Protein AF-A0A355ARJ0-F1 (afdb_monomer_lite)

pLDDT: mean 97.67, std 2.76, range [75.0, 98.75]

Foldseek 3Di:
DPPVPDQDAPPPCQQVVCVVVVHQGAGLRFRCRSVCPVPVDDRLDDAADPDQDAEEQEDPPSVSVVVQVRNVNNPYHYDYHYPD

Secondary structure (DSSP, 8-state):
---TT--------HHHHHHHTTS----SS-TTTTTHHHH--BTTB-PPPSS--EEEEE--SHHHHHHHHHHHHHT-EEEEE---

Structure (mmCIF, N/CA/C/O backbone):
data_AF-A0A355ARJ0-F1
#
_entry.id   AF-A0A355ARJ0-F1
#
loop_
_atom_site.group_PDB
_atom_site.id
_atom_site.type_symbol
_atom_site.label_atom_id
_atom_site.label_alt_id
_atom_site.label_comp_id
_atom_site.label_asym_id
_atom_site.label_entity_id
_atom_site.label_seq_id
_atom_site.pdbx_PDB_ins_code
_atom_site.Cartn_x
_atom_site.Cartn_y
_atom_site.Cartn_z
_atom_site.occupancy
_atom_site.B_iso_or_equiv
_atom_site.auth_seq_id
_atom_site.auth_comp_id
_atom_site.auth_asym_id
_atom_site.auth_atom_id
_atom_site.pdbx_PDB_model_num
ATOM 1 N N . GLY A 1 1 ? 18.696 2.598 16.483 1.00 90.44 1 GLY A N 1
ATOM 2 C CA . GLY A 1 1 ? 18.283 2.684 15.067 1.00 90.44 1 GLY A CA 1
ATOM 3 C C . GLY A 1 1 ? 16.994 1.911 14.897 1.00 90.44 1 GLY A C 1
ATOM 4 O O . GLY A 1 1 ? 16.740 1.054 15.728 1.00 90.44 1 GLY A O 1
ATOM 5 N N . ARG A 1 2 ? 16.188 2.222 13.881 1.00 94.38 2 ARG A N 1
ATOM 6 C CA . ARG A 1 2 ? 14.917 1.531 13.590 1.00 94.38 2 ARG A CA 1
ATOM 7 C C . ARG A 1 2 ? 15.125 0.574 12.417 1.00 94.38 2 ARG A C 1
ATOM 9 O O . ARG A 1 2 ? 14.721 0.861 11.297 1.00 94.38 2 ARG A O 1
ATOM 16 N N . LEU A 1 3 ? 15.946 -0.450 12.641 1.00 97.75 3 LEU A N 1
ATOM 17 C CA . LEU A 1 3 ? 16.398 -1.355 11.573 1.00 97.75 3 LEU A CA 1
ATOM 18 C C . LEU A 1 3 ? 15.283 -2.307 11.124 1.00 97.75 3 LEU A C 1
ATOM 20 O O . LEU A 1 3 ? 15.214 -2.669 9.959 1.00 97.75 3 LEU A O 1
ATOM 24 N N . ASP A 1 4 ? 14.394 -2.655 12.043 1.00 97.06 4 ASP A N 1
ATOM 25 C CA . ASP A 1 4 ? 13.183 -3.448 11.845 1.00 97.06 4 ASP A CA 1
ATOM 26 C C . ASP A 1 4 ? 12.110 -2.739 11.000 1.00 97.06 4 ASP A C 1
ATOM 28 O O . ASP A 1 4 ? 11.227 -3.393 10.453 1.00 97.06 4 ASP A O 1
ATOM 32 N N . GLU A 1 5 ? 12.203 -1.415 10.837 1.00 96.69 5 GLU A N 1
ATOM 33 C CA . GLU A 1 5 ? 11.310 -0.631 9.969 1.00 96.69 5 GLU A CA 1
ATOM 34 C C . GLU A 1 5 ? 11.788 -0.578 8.505 1.00 96.69 5 GLU A C 1
ATOM 36 O O . GLU A 1 5 ? 11.099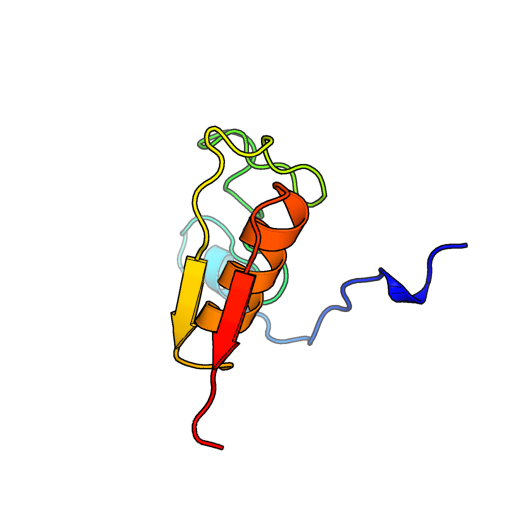 -0.026 7.642 1.00 96.69 5 GLU A O 1
ATOM 41 N N . ILE A 1 6 ? 12.973 -1.118 8.196 1.00 98.19 6 ILE A N 1
ATOM 42 C CA . ILE A 1 6 ? 13.539 -1.051 6.846 1.00 98.19 6 ILE A CA 1
ATOM 43 C C . ILE A 1 6 ? 12.710 -1.906 5.887 1.00 98.19 6 ILE A C 1
ATOM 45 O O . ILE A 1 6 ? 12.573 -3.117 6.042 1.00 98.19 6 ILE A O 1
ATOM 49 N N . ARG A 1 7 ? 12.212 -1.270 4.822 1.00 98.19 7 ARG A N 1
ATOM 50 C CA . ARG A 1 7 ? 11.535 -1.960 3.723 1.00 98.19 7 ARG A CA 1
ATOM 51 C C . ARG A 1 7 ? 12.542 -2.411 2.670 1.00 98.19 7 ARG A C 1
ATOM 53 O O . ARG A 1 7 ? 12.885 -1.660 1.757 1.00 98.19 7 ARG A O 1
ATOM 60 N N . GLU A 1 8 ? 13.015 -3.642 2.808 1.00 98.62 8 GLU A N 1
ATOM 61 C CA . GLU A 1 8 ? 14.040 -4.211 1.934 1.00 98.62 8 GLU A CA 1
ATOM 62 C C . GLU A 1 8 ? 13.546 -4.437 0.496 1.00 98.62 8 GLU A C 1
ATOM 64 O O . GLU A 1 8 ? 12.415 -4.868 0.238 1.00 98.62 8 GLU A O 1
ATOM 69 N N . CYS A 1 9 ? 14.425 -4.154 -0.467 1.00 98.56 9 CYS A N 1
ATOM 70 C CA . CYS A 1 9 ? 14.184 -4.447 -1.873 1.00 98.56 9 CYS A CA 1
ATOM 71 C C . CYS A 1 9 ? 14.232 -5.958 -2.116 1.00 98.56 9 CYS A C 1
ATOM 73 O O . CYS A 1 9 ? 15.183 -6.625 -1.725 1.00 98.56 9 CYS A O 1
ATOM 75 N N . ILE A 1 10 ? 13.248 -6.474 -2.849 1.00 98.69 10 ILE A N 1
ATOM 76 C CA . ILE A 1 10 ? 13.157 -7.905 -3.178 1.00 98.69 10 ILE A CA 1
ATOM 77 C C . ILE A 1 10 ? 13.802 -8.273 -4.525 1.00 98.69 10 ILE A C 1
ATOM 79 O O . ILE A 1 10 ? 13.654 -9.397 -4.987 1.00 98.69 10 ILE A O 1
ATOM 83 N N . GLY A 1 11 ? 14.443 -7.325 -5.219 1.00 98.50 11 GLY A N 1
ATOM 84 C CA . GLY A 1 11 ? 15.123 -7.596 -6.496 1.00 98.50 11 GLY A CA 1
ATOM 85 C C . GLY A 1 11 ? 14.202 -7.970 -7.668 1.00 98.50 11 GLY A C 1
ATOM 86 O O . GLY A 1 11 ? 14.633 -8.634 -8.602 1.00 98.50 11 GLY A O 1
ATOM 87 N N . CYS A 1 12 ? 12.931 -7.557 -7.645 1.00 98.25 12 CYS A N 1
ATOM 88 C CA . CYS A 1 12 ? 11.936 -7.977 -8.645 1.00 98.25 12 CYS A CA 1
ATOM 89 C C . CYS A 1 12 ? 12.022 -7.269 -10.011 1.00 98.25 12 CYS A C 1
ATOM 91 O O . CYS A 1 12 ? 11.302 -7.644 -10.931 1.00 98.25 12 CYS A O 1
ATOM 93 N N . ASN A 1 13 ? 12.828 -6.211 -10.143 1.00 98.25 13 ASN A N 1
ATOM 94 C CA . ASN A 1 13 ? 12.959 -5.395 -11.360 1.00 98.25 13 ASN A CA 1
ATOM 95 C C . ASN A 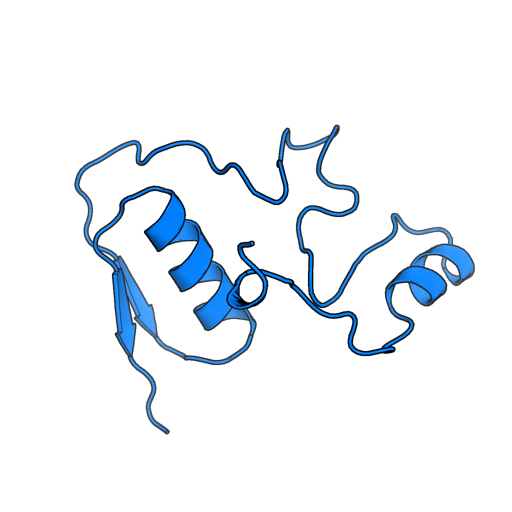1 13 ? 11.659 -4.781 -11.923 1.00 98.25 13 ASN A C 1
ATOM 97 O O . ASN A 1 13 ? 11.663 -4.264 -13.041 1.00 98.25 13 ASN A O 1
ATOM 101 N N . ILE A 1 14 ? 10.558 -4.726 -11.162 1.00 98.31 14 ILE A N 1
ATOM 102 C CA . ILE A 1 14 ? 9.318 -4.094 -11.649 1.00 98.31 14 ILE A CA 1
ATOM 103 C C . ILE A 1 14 ? 9.493 -2.589 -11.917 1.00 98.31 14 ILE A C 1
ATOM 105 O O . ILE A 1 14 ? 8.875 -2.031 -12.822 1.00 98.31 14 ILE A O 1
ATOM 109 N N . CYS A 1 15 ? 10.390 -1.936 -11.174 1.00 97.81 15 CYS A N 1
ATOM 110 C CA . CYS A 1 15 ? 10.775 -0.546 -11.405 1.00 97.81 15 CYS A CA 1
ATOM 111 C C . CYS A 1 15 ? 11.451 -0.362 -12.768 1.00 97.81 15 CYS A C 1
ATOM 113 O O . CYS A 1 15 ? 11.130 0.575 -13.497 1.00 97.81 15 CYS A O 1
ATOM 115 N N . VAL A 1 16 ? 12.324 -1.301 -13.136 1.00 98.38 16 VAL A N 1
ATOM 116 C CA . VAL A 1 16 ? 13.024 -1.333 -14.423 1.00 98.38 16 VAL A CA 1
ATOM 117 C C . VAL A 1 16 ? 12.043 -1.614 -15.562 1.00 98.38 16 VAL A C 1
ATOM 119 O O . VAL A 1 16 ? 12.121 -0.974 -16.608 1.00 98.38 16 VAL A O 1
ATOM 122 N N . SER A 1 17 ? 11.053 -2.489 -15.347 1.00 97.88 17 SER A N 1
ATOM 123 C CA . SER A 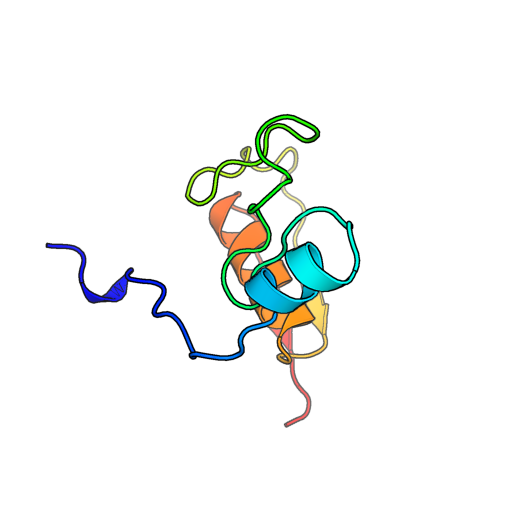1 17 ? 9.987 -2.720 -16.330 1.00 97.88 17 SER A CA 1
ATOM 124 C C . SER A 1 17 ? 9.286 -1.422 -1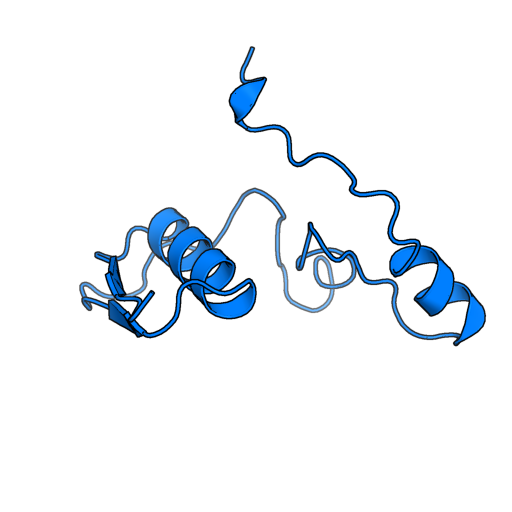6.732 1.00 97.88 17 SER A C 1
ATOM 126 O O . SER A 1 17 ? 9.037 -1.233 -17.917 1.00 97.88 17 SER A O 1
ATOM 128 N N . GLY A 1 18 ? 9.018 -0.516 -15.784 1.00 96.81 18 GLY A N 1
ATOM 129 C CA . GLY A 1 18 ? 8.390 0.775 -16.082 1.00 96.81 18 GLY A CA 1
ATOM 130 C C . GLY A 1 18 ? 9.204 1.629 -17.059 1.00 96.81 18 GLY A C 1
ATOM 131 O O . GLY A 1 18 ? 8.635 2.233 -17.968 1.00 96.81 18 GLY A O 1
ATOM 132 N N . GLN A 1 19 ? 10.535 1.609 -16.933 1.00 95.94 19 GLN A N 1
ATOM 133 C CA . GLN A 1 19 ? 11.437 2.272 -17.877 1.00 95.94 19 GLN A CA 1
ATOM 134 C C . GLN A 1 19 ? 11.337 1.655 -19.278 1.00 95.94 19 GLN A C 1
ATOM 136 O O . GLN A 1 19 ? 11.252 2.387 -20.260 1.00 95.94 19 GLN A O 1
ATOM 141 N N . HIS A 1 20 ? 11.315 0.324 -19.382 1.00 97.69 20 HIS A N 1
ATOM 142 C CA . HIS A 1 20 ? 11.232 -0.366 -20.675 1.00 97.69 20 HIS A CA 1
ATOM 143 C C . HIS A 1 20 ? 9.886 -0.185 -21.380 1.00 97.69 20 HIS A C 1
ATOM 145 O O . HIS A 1 20 ? 9.832 -0.222 -22.607 1.00 97.69 20 HIS A O 1
ATOM 151 N N . THR A 1 21 ? 8.808 0.021 -20.625 1.00 97.94 21 THR A N 1
ATOM 152 C CA . THR A 1 21 ? 7.460 0.230 -21.168 1.00 97.94 21 THR A CA 1
ATOM 153 C C . THR A 1 21 ? 7.077 1.703 -21.299 1.00 97.94 21 THR A C 1
ATOM 155 O O . THR A 1 21 ? 5.940 1.990 -21.664 1.00 97.94 21 THR A O 1
ATOM 158 N N . PHE A 1 22 ? 7.986 2.639 -21.000 1.00 97.00 22 PHE A N 1
ATOM 159 C CA . PHE A 1 22 ? 7.718 4.086 -20.967 1.00 97.00 22 PHE A CA 1
ATOM 160 C C . PHE A 1 22 ? 6.498 4.460 -20.108 1.00 97.00 22 PHE A C 1
ATOM 162 O O . PHE A 1 22 ? 5.747 5.388 -20.412 1.00 97.00 22 PHE A O 1
ATOM 169 N N . THR A 1 23 ? 6.297 3.735 -19.008 1.00 96.44 23 THR A N 1
ATOM 170 C CA . THR A 1 23 ? 5.238 4.005 -18.030 1.00 96.44 23 THR A CA 1
ATOM 171 C C . THR A 1 23 ? 5.843 4.513 -16.726 1.00 96.44 23 THR A C 1
ATOM 173 O O . THR A 1 23 ? 6.970 4.133 -16.404 1.00 96.44 23 THR A O 1
ATOM 176 N N . PRO A 1 24 ? 5.109 5.308 -15.923 1.00 96.00 24 PRO A N 1
ATOM 177 C CA . PRO A 1 24 ? 5.587 5.727 -14.610 1.00 96.00 24 PRO A CA 1
ATOM 178 C C . PRO A 1 24 ? 6.107 4.547 -13.782 1.00 96.00 24 PRO A C 1
ATOM 180 O O . PRO A 1 24 ? 5.460 3.497 -13.709 1.00 96.00 24 PRO A O 1
ATOM 183 N N . MET A 1 25 ? 7.286 4.732 -13.184 1.00 96.62 25 MET A N 1
ATOM 184 C CA . MET A 1 25 ? 7.954 3.722 -12.366 1.00 96.62 25 MET A CA 1
ATOM 185 C C . MET A 1 25 ? 7.048 3.271 -11.217 1.00 96.62 25 MET A C 1
ATOM 187 O O . MET A 1 25 ? 6.329 4.074 -10.629 1.00 96.62 25 MET A O 1
ATOM 191 N N . ARG A 1 26 ? 7.117 1.982 -10.881 1.00 98.00 26 ARG A N 1
ATOM 192 C CA . ARG A 1 26 ? 6.444 1.395 -9.718 1.00 98.00 26 ARG A CA 1
ATOM 193 C C . ARG A 1 26 ? 7.433 0.579 -8.902 1.00 98.00 26 ARG A C 1
ATOM 195 O O . ARG A 1 26 ? 8.442 0.117 -9.427 1.00 98.00 26 ARG A O 1
ATOM 202 N N . CYS A 1 27 ? 7.121 0.356 -7.633 1.00 98.62 27 CYS A N 1
ATOM 203 C CA . CYS A 1 27 ? 7.862 -0.553 -6.771 1.00 98.62 27 CYS A CA 1
ATOM 204 C C . CYS A 1 27 ? 6.888 -1.541 -6.128 1.00 98.62 27 CYS A C 1
ATOM 206 O O . CYS A 1 27 ? 5.832 -1.138 -5.651 1.00 98.62 27 CYS A O 1
ATOM 208 N N . THR A 1 28 ? 7.248 -2.828 -6.093 1.00 98.62 28 THR A N 1
ATOM 209 C CA . THR A 1 28 ? 6.431 -3.860 -5.430 1.00 98.62 28 THR A CA 1
ATOM 210 C C . THR A 1 28 ? 6.291 -3.590 -3.937 1.00 98.62 28 THR A C 1
ATOM 212 O O . THR A 1 28 ? 5.240 -3.834 -3.362 1.00 98.62 28 THR A O 1
ATOM 215 N N . GLN A 1 29 ? 7.353 -3.069 -3.320 1.00 98.62 29 GLN A N 1
ATOM 216 C CA . GLN A 1 29 ? 7.399 -2.807 -1.887 1.00 98.62 29 GLN A CA 1
ATOM 217 C C . GLN A 1 29 ? 6.851 -1.427 -1.528 1.00 98.62 29 GLN A C 1
ATOM 219 O O . GLN A 1 29 ? 6.156 -1.285 -0.529 1.00 98.62 29 GLN A O 1
ATOM 224 N N . ASN A 1 30 ? 7.176 -0.391 -2.306 1.00 98.50 30 ASN A N 1
ATOM 225 C CA . ASN A 1 30 ? 6.774 0.980 -2.008 1.00 98.50 30 ASN A CA 1
ATOM 226 C C . ASN A 1 30 ? 5.699 1.477 -2.995 1.00 98.50 30 ASN A C 1
ATOM 228 O O . ASN A 1 30 ? 6.049 1.915 -4.095 1.00 98.50 30 ASN A O 1
ATOM 232 N N . PRO A 1 31 ? 4.411 1.474 -2.604 1.00 98.31 31 PRO A N 1
ATOM 233 C CA . PRO A 1 31 ? 3.330 1.931 -3.469 1.00 98.31 31 PRO A CA 1
ATOM 234 C C . PRO A 1 31 ? 3.286 3.456 -3.641 1.00 98.31 31 PRO A C 1
ATOM 236 O O . PRO A 1 31 ? 2.520 3.931 -4.473 1.00 98.31 31 PRO A O 1
ATOM 239 N N . SER A 1 32 ? 4.070 4.233 -2.879 1.00 98.31 32 SER A N 1
ATOM 240 C CA . SER A 1 32 ? 4.140 5.688 -3.057 1.00 98.31 32 SER A CA 1
ATOM 241 C C . SER A 1 32 ? 5.078 6.114 -4.187 1.00 98.31 32 SER A C 1
ATOM 243 O O . SER A 1 32 ? 5.031 7.279 -4.570 1.00 98.31 32 SER A O 1
ATOM 245 N N . VAL A 1 33 ? 5.921 5.212 -4.711 1.00 98.12 33 VAL A N 1
ATOM 246 C CA . VAL A 1 33 ? 6.854 5.525 -5.808 1.00 98.12 33 VAL A CA 1
ATOM 247 C C . VAL A 1 33 ? 6.072 5.972 -7.039 1.00 98.12 33 VAL A C 1
ATOM 249 O O . VAL A 1 33 ? 5.265 5.210 -7.568 1.00 98.12 33 VAL A O 1
ATOM 252 N N . GLY A 1 34 ? 6.323 7.198 -7.500 1.00 97.88 34 GLY A N 1
ATOM 253 C CA . GLY A 1 34 ? 5.625 7.814 -8.633 1.00 97.88 34 GLY A CA 1
ATOM 254 C C . GLY A 1 34 ? 4.277 8.454 -8.271 1.00 97.88 34 GLY A C 1
ATOM 255 O O . GLY A 1 34 ? 3.604 9.024 -9.136 1.00 97.88 34 GLY A O 1
ATOM 256 N N . GLU A 1 35 ? 3.867 8.387 -7.004 1.00 98.50 35 GLU A N 1
ATOM 257 C CA . GLU A 1 35 ? 2.620 8.953 -6.482 1.00 98.50 35 GLU A CA 1
ATOM 258 C C . GLU A 1 35 ? 2.848 10.215 -5.637 1.00 98.50 35 GLU A C 1
ATOM 260 O O . GLU A 1 35 ? 1.888 10.906 -5.289 1.00 98.50 35 GLU A O 1
ATOM 265 N N . GLU A 1 36 ? 4.102 10.549 -5.333 1.00 98.50 36 GLU A N 1
ATOM 266 C CA . GLU A 1 36 ? 4.477 11.602 -4.388 1.00 98.50 36 GLU A CA 1
ATOM 267 C C . GLU A 1 36 ? 3.956 12.963 -4.840 1.00 98.50 36 GLU A C 1
ATOM 269 O O . GLU A 1 36 ? 3.290 13.663 -4.083 1.00 98.50 36 GLU A O 1
ATOM 274 N N . TRP A 1 37 ? 4.195 13.319 -6.103 1.00 98.00 37 TRP A N 1
ATOM 275 C CA . TRP A 1 37 ? 3.738 14.594 -6.653 1.00 98.00 37 TRP A CA 1
ATOM 276 C C . TRP A 1 37 ? 2.254 14.562 -7.028 1.00 98.00 37 TRP A C 1
ATOM 278 O O . TRP A 1 37 ? 1.486 15.435 -6.632 1.00 98.00 37 TRP A O 1
ATOM 288 N N . ARG A 1 38 ? 1.825 13.535 -7.772 1.00 97.88 38 ARG A N 1
ATOM 289 C CA . ARG A 1 38 ? 0.477 13.501 -8.364 1.00 97.88 38 ARG A CA 1
ATOM 290 C C . ARG A 1 38 ? -0.641 13.162 -7.37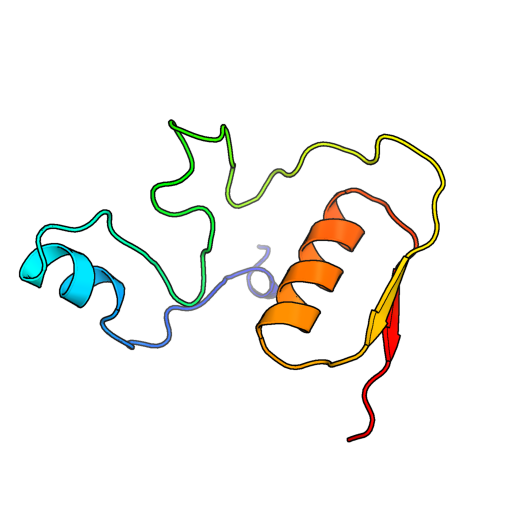0 1.00 97.88 38 ARG A C 1
ATOM 292 O O . ARG A 1 38 ? -1.798 13.446 -7.665 1.00 97.88 38 ARG A O 1
ATOM 299 N N . ARG A 1 39 ? -0.325 12.541 -6.225 1.00 97.94 39 ARG A N 1
ATOM 300 C CA . ARG A 1 39 ? -1.290 12.223 -5.151 1.00 97.94 39 ARG A CA 1
ATOM 301 C C . ARG A 1 39 ? -0.908 12.787 -3.783 1.00 97.94 39 ARG A C 1
ATOM 303 O O . ARG A 1 39 ? -1.700 12.655 -2.852 1.00 97.94 39 ARG A O 1
ATOM 310 N N . GLY A 1 40 ? 0.279 13.374 -3.629 1.00 98.12 40 GLY A N 1
ATOM 311 C CA . GLY A 1 40 ? 0.762 13.837 -2.326 1.00 98.12 40 GLY A CA 1
ATOM 312 C C . GLY A 1 40 ? 1.110 12.696 -1.365 1.00 98.12 40 GLY A C 1
ATOM 313 O O . GLY A 1 40 ? 1.048 12.884 -0.152 1.00 98.12 40 GLY A O 1
ATOM 314 N N . TRP A 1 41 ? 1.402 11.493 -1.871 1.00 98.50 41 TRP A N 1
ATOM 315 C CA . TRP A 1 41 ? 1.660 10.327 -1.022 1.00 98.50 41 TRP A CA 1
ATOM 316 C C . TRP A 1 41 ? 3.109 10.311 -0.542 1.00 98.50 41 TRP A C 1
ATOM 318 O O . TRP A 1 41 ? 4.035 10.223 -1.340 1.00 98.50 41 TRP A O 1
ATOM 328 N N . HIS A 1 42 ? 3.306 10.365 0.772 1.00 98.56 42 HIS A N 1
ATOM 329 C CA . HIS A 1 42 ? 4.624 10.243 1.383 1.00 98.56 42 HIS A CA 1
ATOM 330 C C . HIS A 1 42 ? 4.847 8.794 1.854 1.00 98.56 42 HIS A C 1
ATOM 332 O O . HIS A 1 42 ? 3.948 8.235 2.485 1.00 98.56 42 HIS A O 1
ATOM 338 N N . PRO A 1 43 ? 6.029 8.188 1.624 1.00 98.00 43 PRO A N 1
ATOM 339 C CA . PRO A 1 43 ? 6.278 6.768 1.919 1.00 98.00 43 PRO A CA 1
ATOM 340 C C . PRO A 1 43 ? 6.061 6.399 3.395 1.00 98.00 43 PRO A C 1
ATOM 342 O O . PRO A 1 43 ? 5.519 5.339 3.697 1.00 98.00 43 PRO A O 1
ATOM 345 N N . GLU A 1 44 ? 6.415 7.316 4.301 1.00 98.06 44 GLU A N 1
ATOM 346 C CA . GLU A 1 44 ? 6.318 7.111 5.758 1.00 98.06 44 GLU A CA 1
ATOM 347 C C . GLU A 1 44 ? 5.188 7.895 6.443 1.00 98.06 44 GLU A C 1
ATOM 349 O O . GLU A 1 44 ? 4.992 7.778 7.650 1.00 98.06 44 GLU A O 1
ATOM 354 N N . ARG A 1 45 ? 4.473 8.764 5.714 1.00 97.81 45 ARG A N 1
ATOM 355 C CA . ARG A 1 45 ? 3.496 9.688 6.314 1.00 97.81 45 ARG A CA 1
ATOM 356 C C . ARG A 1 45 ? 2.182 9.600 5.562 1.00 97.81 45 ARG A C 1
ATOM 358 O O . ARG A 1 45 ? 2.060 10.093 4.446 1.00 97.81 45 ARG A O 1
ATOM 365 N N . ILE A 1 46 ? 1.185 9.019 6.213 1.00 98.12 46 ILE A N 1
ATOM 366 C CA . ILE A 1 46 ? -0.178 8.932 5.696 1.00 98.12 46 ILE A CA 1
ATOM 367 C C . ILE A 1 46 ? -1.052 9.893 6.505 1.00 98.12 46 ILE A C 1
ATOM 369 O O . ILE A 1 46 ? -0.857 10.055 7.709 1.00 98.12 46 ILE A O 1
ATOM 373 N N . ALA A 1 47 ? -1.990 10.572 5.844 1.00 97.38 47 ALA A N 1
ATOM 374 C CA . ALA A 1 47 ? -2.898 11.503 6.509 1.00 97.38 47 ALA A CA 1
ATOM 375 C C . ALA A 1 47 ? -3.689 10.802 7.632 1.00 97.38 47 ALA A C 1
ATOM 377 O O . ALA A 1 47 ? -4.134 9.670 7.427 1.00 97.38 47 ALA A O 1
ATOM 378 N N . PRO A 1 48 ? -3.927 11.454 8.782 1.00 98.06 48 PRO A N 1
ATOM 379 C CA . PRO A 1 48 ? -4.660 10.844 9.888 1.00 98.06 48 PRO A CA 1
ATOM 380 C C . PRO A 1 48 ? -6.083 10.420 9.486 1.00 98.06 48 PRO A C 1
ATOM 382 O O . PRO A 1 48 ? -6.615 10.802 8.431 1.00 98.06 48 PRO A O 1
ATOM 385 N N . LYS A 1 49 ? -6.706 9.579 10.314 1.00 98.00 49 LYS A N 1
ATOM 386 C CA . LYS A 1 49 ? -8.103 9.171 10.143 1.00 98.00 49 LYS A CA 1
ATOM 387 C C . LYS A 1 49 ? -9.027 10.392 10.111 1.00 98.00 49 LYS A C 1
ATOM 389 O O . LYS A 1 49 ? -8.837 11.345 10.860 1.00 98.00 49 LYS A O 1
ATOM 394 N N . GLY A 1 50 ? -10.031 10.350 9.237 1.00 97.94 50 GLY A N 1
ATOM 395 C CA . GLY A 1 50 ? -11.065 11.392 9.140 1.00 97.94 50 GLY A CA 1
ATOM 396 C C . GLY A 1 50 ? -12.325 11.093 9.959 1.00 97.94 50 GLY A C 1
ATOM 397 O O . GLY A 1 50 ? -13.249 11.896 9.966 1.00 97.94 50 GLY A O 1
ATOM 398 N N . SER A 1 51 ? -12.391 9.921 10.597 1.00 97.69 51 SER A N 1
ATOM 399 C CA . SER A 1 51 ? -13.527 9.446 11.391 1.00 97.69 51 SER A CA 1
ATOM 400 C C . SER A 1 51 ? -13.087 8.352 12.368 1.00 97.69 51 SER A C 1
ATOM 402 O O . SER A 1 51 ? -11.979 7.822 12.254 1.00 97.69 51 SER A O 1
ATOM 404 N N . ASP A 1 52 ? -13.977 7.969 13.285 1.00 97.81 52 ASP A N 1
ATOM 405 C CA . ASP A 1 52 ? -13.790 6.851 14.223 1.00 97.81 52 ASP A CA 1
ATOM 406 C C . ASP A 1 52 ? -14.323 5.510 13.691 1.00 97.81 52 ASP A C 1
ATOM 408 O O . ASP A 1 52 ? -14.677 4.619 14.459 1.00 97.81 52 ASP A O 1
ATOM 412 N N . ALA A 1 53 ? -14.393 5.352 12.366 1.00 98.19 53 ALA A N 1
ATOM 413 C CA . ALA A 1 53 ? -14.820 4.094 11.764 1.00 98.19 53 ALA A CA 1
ATOM 414 C C . ALA A 1 53 ? -13.888 2.934 12.160 1.00 98.19 53 ALA A C 1
ATOM 416 O O . ALA A 1 53 ? -12.673 3.099 12.294 1.00 98.19 53 ALA A O 1
ATOM 417 N N . THR A 1 54 ? -14.456 1.742 12.297 1.00 98.44 54 THR A N 1
ATOM 418 C CA . THR A 1 54 ? -13.705 0.489 12.404 1.00 98.44 54 THR A CA 1
ATOM 419 C C . THR A 1 54 ? -13.714 -0.208 11.045 1.00 98.44 54 THR A C 1
ATOM 421 O O . THR A 1 54 ? -14.690 -0.104 10.299 1.00 98.44 54 THR A O 1
ATOM 424 N N . VAL A 1 55 ? -12.613 -0.867 10.675 1.00 98.69 55 VAL A N 1
ATOM 425 C CA . VAL A 1 55 ? -12.448 -1.451 9.335 1.00 98.69 55 VAL A CA 1
ATOM 426 C C . VAL A 1 55 ? -12.128 -2.937 9.432 1.00 98.69 55 VAL A C 1
ATOM 428 O O . VAL A 1 55 ? -11.147 -3.317 10.063 1.00 98.69 55 VAL A O 1
ATOM 431 N N . LEU A 1 56 ? -12.925 -3.769 8.761 1.00 98.62 56 LEU A N 1
ATOM 432 C CA . LEU A 1 56 ? -12.612 -5.175 8.518 1.00 98.62 56 LEU A CA 1
ATOM 433 C C . LEU A 1 56 ? -11.948 -5.317 7.143 1.00 98.62 56 LEU A C 1
ATOM 435 O O . LEU A 1 56 ? -12.536 -4.945 6.129 1.00 98.62 56 LEU A O 1
ATOM 439 N N . VAL A 1 57 ? -10.744 -5.879 7.111 1.00 98.75 57 VAL A N 1
ATOM 440 C CA . VAL A 1 57 ? -10.047 -6.301 5.892 1.00 98.75 57 VAL A CA 1
ATOM 441 C C . VAL A 1 57 ? -10.104 -7.826 5.835 1.00 98.75 57 VAL A C 1
ATOM 443 O O . VAL A 1 57 ? -9.658 -8.487 6.769 1.00 98.75 57 VAL A O 1
ATOM 446 N N . VAL A 1 58 ? -10.671 -8.386 4.765 1.00 98.56 58 VAL A N 1
ATOM 447 C CA . VAL A 1 58 ? -10.737 -9.841 4.546 1.00 98.56 58 VAL A CA 1
ATOM 448 C C . VAL A 1 58 ? -9.735 -10.219 3.456 1.00 98.56 58 VAL A C 1
ATOM 450 O O . VAL A 1 58 ? -9.854 -9.755 2.323 1.00 98.56 58 VAL A O 1
ATOM 453 N N . GLY A 1 59 ? -8.753 -11.045 3.811 1.00 98.50 59 GLY A N 1
ATOM 454 C CA . GLY A 1 59 ? -7.620 -11.452 2.986 1.00 98.50 59 GLY A CA 1
ATOM 455 C C . GLY A 1 59 ? -6.306 -10.805 3.441 1.00 98.50 59 GLY A C 1
ATOM 456 O O . GLY A 1 59 ? -6.179 -9.586 3.405 1.00 98.50 59 GLY A O 1
ATOM 457 N N . ALA A 1 60 ? -5.305 -11.605 3.806 1.00 98.31 60 ALA A N 1
ATOM 458 C CA . ALA A 1 60 ? -3.952 -11.207 4.208 1.00 98.31 60 ALA A CA 1
ATOM 459 C C . ALA A 1 60 ? -2.900 -11.452 3.106 1.00 98.31 60 ALA A C 1
ATOM 461 O O . ALA A 1 60 ? -1.715 -11.638 3.377 1.00 98.31 60 ALA A O 1
ATOM 462 N N . GLY A 1 61 ? -3.315 -11.412 1.837 1.00 98.38 61 GLY A N 1
ATOM 463 C CA . GLY A 1 61 ? -2.394 -11.257 0.709 1.00 98.38 61 GLY A CA 1
ATOM 464 C C . GLY A 1 61 ? -1.784 -9.842 0.632 1.00 98.38 61 GLY A C 1
ATOM 465 O O . GLY A 1 61 ? -2.125 -8.971 1.436 1.00 98.38 61 GLY A O 1
ATOM 466 N N . PRO A 1 62 ? -0.940 -9.549 -0.378 1.00 98.38 62 PRO A N 1
ATOM 467 C CA . PRO A 1 62 ? -0.225 -8.270 -0.485 1.00 98.38 62 PRO A CA 1
ATOM 468 C C . PRO A 1 62 ? -1.127 -7.030 -0.419 1.00 98.38 62 PRO A C 1
ATOM 470 O O . PRO A 1 62 ? -0.805 -6.057 0.260 1.00 98.38 62 PRO A O 1
ATOM 473 N N . ALA A 1 63 ? -2.285 -7.075 -1.085 1.00 98.50 63 ALA A N 1
ATOM 474 C CA . ALA A 1 63 ? -3.236 -5.967 -1.084 1.00 98.50 63 ALA A CA 1
ATOM 475 C C . ALA A 1 63 ? -3.862 -5.730 0.300 1.00 98.50 63 ALA A C 1
ATOM 477 O O . ALA A 1 63 ? -3.963 -4.587 0.742 1.00 98.50 63 ALA A O 1
ATOM 478 N N . GLY A 1 64 ? -4.266 -6.800 0.988 1.00 98.56 64 GLY A N 1
ATOM 479 C CA . GLY A 1 64 ? -4.895 -6.699 2.303 1.00 98.56 64 GLY A CA 1
ATOM 480 C C . GLY A 1 64 ? -3.914 -6.288 3.395 1.00 98.56 64 GLY A C 1
ATOM 481 O O . GLY A 1 64 ? -4.244 -5.433 4.214 1.00 98.56 64 GLY A O 1
ATOM 482 N N . LEU A 1 65 ? -2.682 -6.805 3.351 1.00 98.69 65 LEU A N 1
ATOM 483 C CA . LEU A 1 65 ? -1.614 -6.396 4.264 1.00 98.69 65 LEU A CA 1
ATOM 484 C C . LEU A 1 65 ? -1.270 -4.915 4.104 1.00 98.69 65 LEU A C 1
ATOM 486 O O . LEU A 1 65 ? -1.208 -4.198 5.101 1.00 98.69 65 LEU A O 1
ATOM 490 N N . GLU A 1 66 ? -1.104 -4.425 2.873 1.00 98.75 66 GLU A N 1
ATOM 491 C CA . GLU A 1 66 ? -0.802 -3.008 2.649 1.00 98.75 66 GLU A CA 1
ATOM 492 C C . GLU A 1 66 ? -1.983 -2.104 3.031 1.00 98.75 66 GLU A C 1
ATOM 494 O O . GLU A 1 66 ? -1.777 -1.053 3.639 1.00 98.75 66 GLU A O 1
ATOM 499 N N . ALA A 1 67 ? -3.223 -2.526 2.759 1.00 98.69 67 ALA A N 1
ATOM 500 C CA . ALA A 1 67 ? -4.416 -1.799 3.189 1.00 98.69 67 ALA A CA 1
A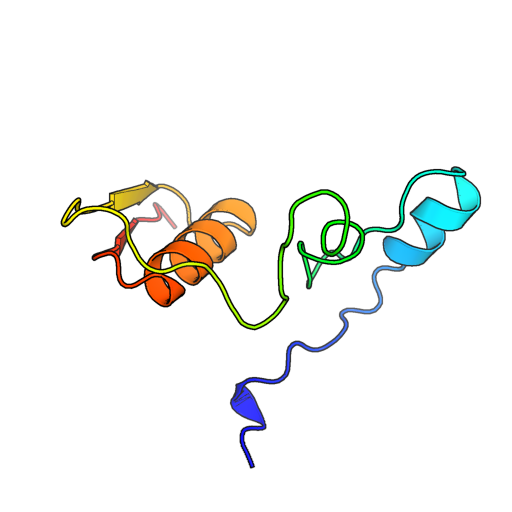TOM 501 C C . ALA A 1 67 ? -4.508 -1.713 4.720 1.00 98.69 67 ALA A C 1
ATOM 503 O O . ALA A 1 67 ? -4.706 -0.624 5.263 1.00 98.69 67 ALA A O 1
ATOM 504 N N . ALA A 1 68 ? -4.323 -2.835 5.420 1.00 98.69 68 ALA A N 1
ATOM 505 C CA . ALA A 1 68 ? -4.353 -2.888 6.877 1.00 98.69 68 ALA A CA 1
ATOM 506 C C . ALA A 1 68 ? -3.218 -2.058 7.498 1.00 98.69 68 ALA A C 1
ATOM 508 O O . ALA A 1 68 ? -3.471 -1.254 8.396 1.00 98.69 68 ALA A O 1
ATOM 509 N N . ARG A 1 69 ? -1.991 -2.178 6.972 1.00 98.50 69 ARG A N 1
ATOM 510 C CA . ARG A 1 69 ? -0.822 -1.390 7.395 1.00 98.50 69 ARG A CA 1
ATOM 511 C C . ARG A 1 69 ? -1.071 0.107 7.220 1.00 98.50 69 ARG A C 1
ATOM 513 O O . ARG A 1 69 ? -0.853 0.879 8.153 1.00 98.50 69 ARG A O 1
ATOM 520 N N . ALA A 1 70 ? -1.552 0.522 6.047 1.00 98.62 70 ALA A N 1
ATOM 521 C CA . ALA A 1 70 ? -1.828 1.921 5.752 1.00 98.62 70 ALA A CA 1
ATOM 522 C C . ALA A 1 70 ? -2.942 2.477 6.651 1.00 98.62 70 ALA A C 1
ATOM 524 O O . ALA A 1 70 ? -2.761 3.526 7.262 1.00 98.62 70 ALA A O 1
ATOM 525 N N . LEU A 1 71 ? -4.070 1.773 6.795 1.00 98.62 71 LEU A N 1
ATOM 526 C CA . LEU A 1 71 ? -5.172 2.185 7.675 1.00 98.62 71 LEU A CA 1
ATOM 527 C C . LEU A 1 71 ? -4.749 2.257 9.150 1.00 98.62 71 LEU A C 1
ATOM 529 O O . LEU A 1 71 ? -5.115 3.214 9.837 1.00 98.62 71 LEU A O 1
ATOM 533 N N . GLY A 1 72 ? -3.936 1.304 9.611 1.00 98.38 72 GLY A N 1
ATOM 534 C CA . GLY A 1 72 ? -3.350 1.310 10.951 1.00 98.38 72 GLY A CA 1
ATOM 535 C C . GLY A 1 72 ? -2.459 2.531 11.188 1.00 98.38 72 GLY A C 1
ATOM 536 O O . GLY A 1 72 ? -2.626 3.219 12.191 1.00 98.38 72 GLY A O 1
ATOM 537 N N . GLN A 1 73 ? -1.596 2.890 10.230 1.00 98.00 73 GLN A N 1
ATOM 538 C CA . GLN A 1 73 ? -0.776 4.110 10.311 1.00 98.00 73 GLN A CA 1
ATOM 539 C C . GLN A 1 73 ? -1.604 5.402 10.354 1.00 98.00 73 GLN A C 1
ATOM 541 O O . GLN A 1 73 ? -1.178 6.384 10.958 1.00 98.00 73 GLN A O 1
ATOM 546 N N . ARG A 1 74 ? -2.797 5.415 9.745 1.00 98.38 74 ARG A N 1
ATOM 547 C CA . ARG A 1 74 ? -3.738 6.544 9.859 1.00 98.38 74 ARG A CA 1
ATOM 548 C C . ARG A 1 74 ? -4.424 6.618 11.230 1.00 98.38 74 ARG A C 1
ATOM 550 O O . ARG A 1 74 ? -4.998 7.659 11.549 1.00 98.38 74 ARG A O 1
ATOM 557 N N . GLY A 1 75 ? -4.393 5.539 12.015 1.00 98.44 75 GLY A N 1
ATOM 558 C CA . GLY A 1 75 ? -5.009 5.432 13.341 1.00 98.44 75 GLY A CA 1
ATOM 559 C C . GLY A 1 75 ? -6.404 4.795 13.368 1.00 98.44 75 GLY A C 1
ATOM 560 O O . GLY A 1 75 ? -7.111 4.937 14.366 1.00 98.44 75 GLY A O 1
ATOM 561 N N . TYR A 1 76 ? -6.841 4.129 12.294 1.00 98.69 76 TYR A N 1
ATOM 562 C CA . TYR A 1 76 ? -8.097 3.368 12.311 1.00 98.69 76 TYR A CA 1
ATOM 563 C C . TYR A 1 76 ? -7.961 2.091 13.151 1.00 98.69 76 TYR A C 1
ATOM 565 O O . TYR A 1 76 ? -6.896 1.475 13.189 1.00 98.69 76 TYR A O 1
ATOM 573 N N . ALA A 1 77 ? -9.058 1.656 13.777 1.00 98.56 77 ALA A N 1
ATOM 574 C CA . ALA A 1 77 ? -9.136 0.318 14.355 1.00 98.56 77 ALA A CA 1
ATOM 575 C C . ALA A 1 77 ? -9.398 -0.683 13.225 1.00 98.56 77 ALA A C 1
ATOM 577 O O . ALA A 1 77 ? -10.467 -0.662 12.608 1.00 98.56 77 ALA A O 1
ATOM 578 N N . VAL A 1 78 ? -8.404 -1.519 12.932 1.00 98.69 78 VAL A N 1
ATOM 579 C CA . VAL A 1 78 ? -8.436 -2.463 11.812 1.00 98.69 78 VAL A CA 1
ATOM 580 C C . VAL A 1 78 ? -8.473 -3.891 12.338 1.00 98.69 78 VAL A C 1
ATOM 582 O O . VAL A 1 78 ? -7.628 -4.287 13.138 1.00 98.69 78 VAL A O 1
ATOM 585 N N . THR A 1 79 ? -9.423 -4.677 11.848 1.00 98.62 79 THR A N 1
ATOM 586 C CA . THR A 1 79 ? -9.444 -6.133 11.992 1.00 98.62 79 THR A CA 1
ATOM 587 C C . THR A 1 79 ? -9.045 -6.738 10.654 1.00 98.62 79 THR A C 1
ATOM 589 O O . THR A 1 79 ? -9.687 -6.463 9.645 1.00 98.62 79 THR A O 1
ATOM 592 N N . LEU A 1 80 ? -7.986 -7.544 10.631 1.00 98.44 80 LEU A N 1
ATOM 593 C CA . LEU A 1 80 ? -7.577 -8.317 9.460 1.00 98.44 80 LEU A CA 1
ATOM 594 C C . LEU A 1 80 ? -7.971 -9.778 9.685 1.00 98.44 80 LEU A C 1
ATOM 596 O O . LEU A 1 80 ? -7.538 -10.383 10.663 1.00 98.44 80 LEU A O 1
ATOM 600 N N . ALA A 1 81 ? -8.800 -10.320 8.800 1.00 98.38 81 ALA A N 1
ATOM 601 C CA . ALA A 1 81 ? -9.213 -11.716 8.812 1.00 98.38 81 ALA A CA 1
ATOM 602 C C . ALA A 1 81 ? -8.699 -12.408 7.549 1.00 98.38 81 ALA A C 1
ATOM 604 O O . ALA A 1 81 ? -8.835 -11.877 6.452 1.00 98.38 81 ALA A O 1
ATOM 605 N N . GLU A 1 82 ? -8.136 -13.596 7.695 1.00 97.94 82 GLU A N 1
ATOM 606 C CA . GLU A 1 82 ? -7.685 -14.457 6.602 1.00 97.94 82 GLU A CA 1
ATOM 607 C C . GLU A 1 82 ? -8.234 -15.863 6.858 1.00 97.94 82 GLU A C 1
ATOM 609 O O . GLU A 1 82 ? -8.473 -16.233 8.007 1.00 97.94 82 GLU A O 1
ATOM 614 N N . ALA A 1 83 ? -8.526 -16.599 5.789 1.00 93.88 83 ALA A N 1
ATOM 615 C CA . ALA A 1 83 ? -9.031 -17.963 5.872 1.00 93.88 83 ALA A CA 1
ATOM 616 C C . ALA A 1 83 ? -7.907 -18.984 6.111 1.00 93.88 83 ALA A C 1
ATOM 618 O O . ALA A 1 83 ? -8.181 -20.059 6.647 1.00 93.88 83 ALA A O 1
ATOM 619 N N . GLY A 1 84 ? -6.693 -18.656 5.653 1.00 75.00 84 GLY A N 1
ATOM 620 C CA . GLY A 1 84 ? -5.472 -19.456 5.780 1.00 75.00 84 GLY A CA 1
ATOM 621 C C . GLY A 1 84 ? -4.802 -19.430 7.147 1.00 75.00 84 GLY A C 1
ATOM 622 O O . GLY A 1 84 ? -5.031 -18.480 7.928 1.00 75.00 84 GLY A O 1
#

Radius of gyration: 14.95 Å; chains: 1; bounding box: 33×34×36 Å

Sequence (84 aa):
GRLDEIRECIGCNICVSGQHTFTPMRCTQNPSVGEEWRRGWHPERIAPKGSDATVLVVGAGPAGLEAARALGQRGYAVTLAEAG